Protein AF-A0A379X449-F1 (afdb_monomer)

InterPro domains:
  IPR018042 Aspartate kinase, conserved site [PS00324] (14-22)
  IPR036393 Acetylglutamate kinase-like superfamily [G3DSA:3.40.1160.10] (13-111)
  IPR036393 Acetylglutamate kinase-like superfamily [SSF53633] (12-101)

Radius of gyration: 18.53 Å; Cα contacts (8 Å, |Δi|>4): 93; chains: 1; bounding box: 28×42×54 Å

pLDDT: mean 85.2, std 16.8, range [32.19, 96.56]

Structure (mmCIF, N/CA/C/O backbone):
data_AF-A0A379X449-F1
#
_entry.id   AF-A0A379X449-F1
#
loop_
_atom_site.group_PDB
_atom_site.id
_atom_site.type_symbol
_atom_site.label_atom_id
_atom_site.label_alt_id
_atom_site.label_comp_id
_atom_site.label_asym_id
_atom_site.label_entity_id
_atom_site.label_seq_id
_atom_site.pdbx_PDB_ins_code
_atom_site.Cartn_x
_atom_site.Cartn_y
_atom_site.Cartn_z
_atom_site.occupancy
_atom_site.B_iso_or_equiv
_atom_site.auth_seq_id
_atom_site.auth_comp_id
_atom_site.auth_asym_id
_atom_site.auth_atom_id
_atom_site.pdbx_PDB_model_num
ATOM 1 N N . MET A 1 1 ? 11.412 25.758 19.155 1.00 32.19 1 MET A N 1
ATOM 2 C CA . MET A 1 1 ? 10.487 26.568 18.335 1.00 32.19 1 MET A CA 1
ATOM 3 C C . MET A 1 1 ? 9.639 25.615 17.502 1.00 32.19 1 MET A C 1
ATOM 5 O O . MET A 1 1 ? 10.045 25.262 16.407 1.00 32.19 1 MET A O 1
ATOM 9 N N . SER A 1 2 ? 8.524 25.120 18.042 1.00 33.25 2 SER A N 1
ATOM 10 C CA . SER A 1 2 ? 7.516 24.398 17.257 1.00 33.25 2 SER A CA 1
ATOM 11 C C . SER A 1 2 ? 6.217 25.163 17.433 1.00 33.25 2 SER A C 1
ATOM 13 O O . SER A 1 2 ? 5.761 25.350 18.561 1.00 33.25 2 SER A O 1
ATOM 15 N N . VAL A 1 3 ? 5.712 25.720 16.339 1.00 40.03 3 VAL A N 1
ATOM 16 C CA . VAL A 1 3 ? 4.507 26.544 16.332 1.00 40.03 3 VAL A CA 1
ATOM 17 C C . VAL A 1 3 ? 3.324 25.588 16.279 1.00 40.03 3 VAL A C 1
ATOM 19 O O . VAL A 1 3 ? 3.046 25.004 15.236 1.00 40.03 3 VAL A O 1
ATOM 22 N N . ILE A 1 4 ? 2.651 25.395 17.411 1.00 45.50 4 ILE A N 1
ATOM 23 C CA . ILE A 1 4 ? 1.355 24.719 17.454 1.00 45.50 4 ILE A CA 1
ATOM 24 C C . ILE A 1 4 ? 0.314 25.829 17.339 1.00 45.50 4 ILE A C 1
ATOM 26 O O .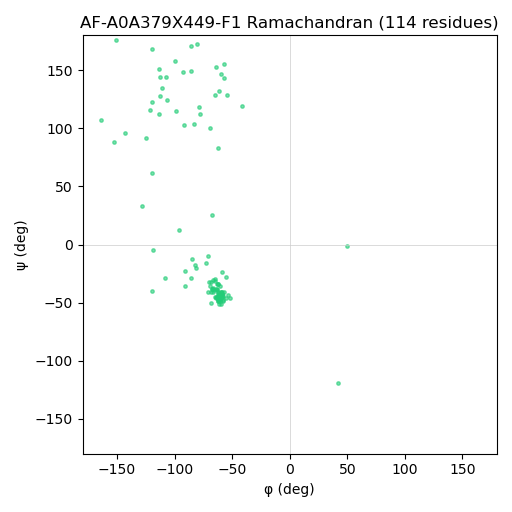 ILE A 1 4 ? 0.095 26.585 18.283 1.00 45.50 4 ILE A O 1
ATOM 30 N N . ALA A 1 5 ? -0.277 25.984 16.158 1.00 45.47 5 ALA A N 1
ATOM 31 C CA . ALA A 1 5 ? -1.414 26.871 15.984 1.00 45.47 5 ALA A CA 1
ATOM 32 C C . ALA A 1 5 ? -2.619 26.257 16.715 1.00 45.47 5 ALA A C 1
ATOM 34 O O . ALA A 1 5 ? -3.253 25.331 16.215 1.00 45.47 5 ALA A O 1
ATOM 35 N N . GLN A 1 6 ? -2.924 26.753 17.915 1.00 49.34 6 GLN A N 1
ATOM 36 C CA . GLN A 1 6 ? -4.236 26.558 18.523 1.00 49.34 6 GLN A CA 1
ATOM 37 C C . GLN A 1 6 ? -5.219 27.541 17.887 1.00 49.34 6 GLN A C 1
ATOM 39 O O . GLN A 1 6 ? -5.075 28.753 18.033 1.00 49.34 6 GLN A O 1
ATOM 44 N N . ALA A 1 7 ? -6.246 27.013 17.226 1.00 46.84 7 ALA A N 1
ATOM 45 C CA . ALA A 1 7 ? -7.408 27.778 16.798 1.00 46.84 7 ALA A CA 1
ATOM 46 C C . ALA A 1 7 ? -8.687 27.122 17.341 1.00 46.84 7 ALA A C 1
ATOM 48 O O . ALA A 1 7 ? -9.231 26.203 16.741 1.00 46.84 7 ALA A O 1
ATOM 49 N N . GLY A 1 8 ? -9.112 27.571 18.525 1.00 45.16 8 GLY A N 1
ATOM 50 C CA . GLY A 1 8 ? -10.443 28.137 18.821 1.00 45.16 8 GLY A CA 1
ATOM 51 C C . GLY A 1 8 ? -11.769 27.460 18.428 1.00 45.16 8 GLY A C 1
ATOM 52 O O . GLY A 1 8 ? -12.808 28.002 18.785 1.00 45.16 8 GLY A O 1
ATOM 53 N N . ALA A 1 9 ? -11.798 26.316 17.756 1.00 51.38 9 ALA A N 1
ATOM 54 C CA . ALA A 1 9 ? -12.985 25.468 17.602 1.00 51.38 9 ALA A CA 1
ATOM 55 C C . ALA A 1 9 ? -12.660 24.096 18.209 1.00 51.38 9 ALA A C 1
ATOM 57 O O . ALA A 1 9 ? -11.490 23.816 18.467 1.00 51.38 9 ALA A O 1
ATOM 58 N N . LYS A 1 10 ? -13.630 23.197 18.427 1.00 60.31 10 LYS A N 1
ATOM 59 C CA . LYS A 1 10 ? -13.293 21.762 18.521 1.00 60.31 10 LYS A CA 1
ATOM 60 C C . LYS A 1 10 ? -12.711 21.362 17.159 1.00 60.31 10 LYS A C 1
ATOM 62 O O . LYS A 1 10 ? -13.442 21.003 16.246 1.00 60.31 10 LYS A O 1
ATOM 67 N N . GLY A 1 11 ? -11.422 21.627 16.979 1.00 67.56 11 GLY A N 1
ATOM 68 C CA . GLY A 1 11 ? -10.775 21.685 15.684 1.00 67.56 11 GLY A CA 1
ATOM 69 C C . GLY A 1 11 ? -10.532 20.276 15.196 1.00 67.56 11 GLY A C 1
ATOM 70 O O . GLY A 1 11 ? -9.723 19.561 15.780 1.00 67.56 11 GLY A O 1
ATOM 71 N N . ARG A 1 12 ? -11.248 19.910 14.136 1.00 84.38 12 ARG A N 1
ATOM 72 C CA . ARG A 1 12 ? -10.995 18.727 13.319 1.00 84.38 12 ARG A CA 1
ATOM 73 C C . ARG A 1 12 ? -9.492 18.558 13.084 1.00 84.38 12 ARG A C 1
ATOM 75 O O . ARG A 1 12 ? -8.869 19.447 12.500 1.00 84.38 12 ARG A O 1
ATOM 82 N N . GLN A 1 13 ? -8.917 17.445 13.529 1.00 89.62 13 GLN A N 1
ATOM 83 C CA . GLN A 1 13 ? -7.494 17.168 13.353 1.00 89.62 13 GLN A CA 1
ATOM 84 C C . GLN A 1 13 ? -7.234 16.508 11.997 1.00 89.62 13 GLN A C 1
ATOM 86 O O . GLN A 1 13 ? -8.068 15.773 11.466 1.00 89.62 13 GLN A O 1
ATOM 91 N N . LEU A 1 14 ? -6.053 16.769 11.436 1.00 92.88 14 LEU A N 1
ATOM 92 C CA . LEU A 1 14 ? -5.568 16.142 10.209 1.00 92.88 14 LEU A CA 1
ATOM 93 C C . LEU A 1 14 ? -4.358 15.263 10.532 1.00 92.88 14 LEU A C 1
ATOM 95 O O . LEU A 1 14 ? -3.280 15.763 10.855 1.00 92.88 14 LEU A O 1
ATOM 99 N N . HIS A 1 15 ? -4.523 13.954 10.388 1.00 93.75 15 HIS A N 1
ATOM 100 C CA . HIS A 1 15 ? -3.492 12.954 10.639 1.00 93.75 15 HIS A CA 1
ATOM 101 C C . HIS A 1 15 ? -2.851 12.534 9.317 1.00 93.75 15 HIS A C 1
ATOM 103 O O . HIS A 1 15 ? -3.506 11.946 8.455 1.00 93.75 15 HIS A O 1
ATOM 109 N N . LYS A 1 16 ? -1.562 12.835 9.128 1.00 94.62 16 LYS A N 1
ATOM 110 C CA . LYS A 1 16 ? -0.829 12.469 7.908 1.00 94.62 16 LYS A CA 1
ATOM 111 C C . LYS A 1 16 ? 0.143 11.327 8.171 1.00 94.62 16 LYS A C 1
ATOM 113 O O . LYS A 1 16 ? 1.077 11.477 8.955 1.00 94.62 16 LYS A O 1
ATOM 118 N N . PHE A 1 17 ? 0.014 10.248 7.404 1.00 95.81 17 PHE A N 1
ATOM 119 C CA . PHE A 1 17 ? 0.933 9.109 7.437 1.00 95.81 17 PHE A CA 1
ATOM 120 C C . PHE A 1 17 ? 1.716 9.006 6.125 1.00 95.81 17 PHE A C 1
ATOM 122 O O . PHE A 1 17 ? 1.162 9.065 5.025 1.00 95.81 17 PHE A O 1
ATOM 129 N N . GLY A 1 18 ? 3.045 8.925 6.235 1.00 94.50 18 GLY A N 1
ATOM 130 C CA . GLY A 1 18 ? 3.929 8.726 5.084 1.00 94.50 18 GLY A CA 1
ATOM 131 C C . GLY A 1 18 ? 3.991 7.261 4.646 1.00 94.50 18 GLY A C 1
ATOM 132 O O . GLY A 1 18 ? 3.501 6.381 5.346 1.00 94.50 18 GLY A O 1
ATOM 133 N N . GLY A 1 19 ? 4.653 6.988 3.518 1.00 92.50 19 GLY A N 1
ATOM 134 C CA . GLY A 1 19 ? 4.760 5.622 2.988 1.00 92.50 19 GLY A CA 1
ATOM 135 C C . GLY A 1 19 ? 5.492 4.650 3.920 1.00 92.50 19 GLY A C 1
ATOM 136 O O . GLY A 1 19 ? 5.102 3.491 4.021 1.00 92.50 19 GLY A O 1
ATOM 137 N N . SER A 1 20 ? 6.494 5.114 4.677 1.00 93.00 20 SER A N 1
ATOM 138 C CA . SER A 1 20 ? 7.188 4.287 5.679 1.00 93.00 20 SER A CA 1
ATOM 139 C C . SER A 1 20 ? 6.291 3.883 6.851 1.00 93.00 20 SER A C 1
ATOM 141 O O . SER A 1 20 ? 6.448 2.798 7.401 1.00 93.00 20 SER A O 1
ATOM 143 N N . SER A 1 21 ? 5.317 4.722 7.212 1.00 94.31 21 SER A N 1
ATOM 144 C CA . SER A 1 21 ? 4.307 4.408 8.229 1.00 94.31 21 SER A CA 1
ATOM 145 C C . SER A 1 21 ? 3.298 3.360 7.755 1.00 94.31 21 SER A C 1
ATOM 147 O O . SER A 1 21 ? 2.519 2.874 8.563 1.00 94.31 21 SER A O 1
ATOM 149 N N . LEU A 1 22 ? 3.318 3.009 6.467 1.00 95.00 22 LEU A N 1
ATOM 150 C CA . LEU A 1 22 ? 2.403 2.084 5.798 1.00 95.00 22 LEU A CA 1
ATOM 151 C C . LEU A 1 22 ? 3.197 1.015 5.031 1.00 95.00 22 LEU A C 1
ATOM 153 O O . LEU A 1 22 ? 2.825 0.624 3.931 1.00 95.00 22 LEU A O 1
ATOM 157 N N . ALA A 1 23 ? 4.361 0.617 5.553 1.00 93.56 23 ALA A N 1
ATOM 158 C CA . ALA A 1 23 ? 5.299 -0.209 4.799 1.00 93.56 23 ALA A CA 1
ATOM 159 C C . ALA A 1 23 ? 5.025 -1.716 4.876 1.00 93.56 23 ALA A C 1
ATOM 161 O O . ALA A 1 23 ? 5.345 -2.448 3.941 1.00 93.56 23 ALA A O 1
ATOM 162 N N . ASP A 1 24 ? 4.438 -2.173 5.973 1.00 95.12 24 ASP A N 1
ATOM 163 C CA . ASP A 1 24 ? 4.113 -3.571 6.222 1.00 95.12 24 ASP A CA 1
ATOM 164 C C . ASP A 1 24 ? 2.882 -3.682 7.134 1.00 95.12 24 ASP A C 1
ATOM 166 O O . ASP A 1 24 ? 2.360 -2.681 7.637 1.00 95.12 24 ASP A O 1
ATOM 170 N N . VAL A 1 25 ? 2.430 -4.914 7.369 1.00 95.69 25 VAL A N 1
ATOM 171 C CA . VAL A 1 25 ? 1.271 -5.219 8.218 1.00 95.69 25 VAL A CA 1
ATOM 172 C C . VAL A 1 25 ? 1.401 -4.588 9.612 1.00 95.69 25 VAL A C 1
ATOM 174 O O . VAL A 1 25 ? 0.453 -3.989 10.117 1.00 95.69 25 VAL A O 1
ATOM 177 N N . LYS A 1 26 ? 2.583 -4.653 10.240 1.00 96.25 26 LYS A N 1
ATOM 178 C CA . LYS A 1 26 ? 2.795 -4.110 11.592 1.00 96.25 26 LYS A CA 1
ATOM 179 C C . LYS A 1 26 ? 2.705 -2.587 11.595 1.00 96.25 26 LYS A C 1
ATOM 181 O O . LYS A 1 26 ? 2.172 -2.007 12.541 1.00 96.25 26 LYS A O 1
ATOM 186 N N . CYS A 1 27 ? 3.223 -1.938 10.556 1.00 96.00 27 CYS A N 1
ATOM 187 C CA . CYS A 1 27 ? 3.116 -0.497 10.367 1.00 96.00 27 CYS A CA 1
ATOM 188 C C . CYS A 1 27 ? 1.652 -0.052 10.229 1.00 96.00 27 CYS A C 1
ATOM 190 O O . CYS A 1 27 ? 1.234 0.862 10.940 1.00 96.00 27 CYS A O 1
ATOM 192 N N . TYR A 1 28 ? 0.855 -0.743 9.409 1.00 96.50 28 TYR A N 1
ATOM 193 C CA . TYR A 1 28 ? -0.579 -0.467 9.268 1.00 96.50 28 TYR A CA 1
ATOM 194 C C . TYR A 1 28 ? -1.342 -0.643 10.584 1.00 96.50 28 TYR A C 1
ATOM 196 O O . TYR A 1 28 ? -2.086 0.254 10.978 1.00 96.50 28 TYR A O 1
ATOM 204 N N . LEU A 1 29 ? -1.117 -1.745 11.308 1.00 95.81 29 LEU A N 1
ATOM 205 C CA . LEU A 1 29 ? -1.756 -1.978 12.609 1.00 95.81 29 LEU A CA 1
ATOM 206 C C . LEU A 1 29 ? -1.388 -0.898 13.635 1.00 95.81 29 LEU A C 1
ATOM 208 O O . LEU A 1 29 ? -2.230 -0.481 14.426 1.00 95.81 29 LEU A O 1
ATOM 212 N N . ARG A 1 30 ? -0.150 -0.390 13.596 1.00 96.56 30 ARG A N 1
ATOM 213 C CA . ARG A 1 30 ? 0.269 0.731 14.445 1.00 96.56 30 ARG A CA 1
ATOM 214 C C . ARG A 1 30 ? -0.483 2.013 14.100 1.00 96.56 30 ARG A C 1
ATOM 216 O O . ARG A 1 30 ? -0.941 2.694 15.008 1.00 96.56 30 ARG A O 1
ATOM 223 N N . VAL A 1 31 ? -0.617 2.340 12.815 1.00 96.12 31 VAL A N 1
ATOM 224 C CA . VAL A 1 31 ? -1.395 3.506 12.367 1.00 96.12 31 VAL A CA 1
ATOM 225 C C . VAL A 1 31 ? -2.862 3.369 12.774 1.00 96.12 31 VAL A C 1
ATOM 227 O O . VAL A 1 31 ? -3.422 4.313 13.323 1.00 96.12 31 VAL A O 1
ATOM 230 N N . ALA A 1 32 ? -3.458 2.189 12.587 1.00 95.06 32 ALA A N 1
ATOM 231 C CA . ALA A 1 32 ? -4.823 1.903 13.020 1.00 95.06 32 ALA A CA 1
ATOM 232 C C . ALA A 1 32 ? -4.991 2.085 14.538 1.00 95.06 32 ALA A C 1
ATOM 234 O O . ALA A 1 32 ? -5.954 2.712 14.968 1.00 95.06 32 ALA A O 1
ATOM 235 N N . GLY A 1 33 ? -4.025 1.622 15.338 1.00 96.00 33 GLY A N 1
ATOM 236 C CA . GLY A 1 33 ? -4.002 1.846 16.785 1.00 96.00 33 GLY A CA 1
ATOM 237 C C . GLY A 1 33 ? -3.931 3.327 17.162 1.00 96.00 33 GLY A C 1
ATOM 238 O O . GLY A 1 33 ? -4.713 3.779 17.991 1.00 96.00 33 GLY A O 1
ATOM 239 N N . ILE A 1 34 ? -3.067 4.107 16.498 1.00 94.50 34 ILE A N 1
ATOM 240 C CA . ILE A 1 34 ? -2.976 5.560 16.727 1.00 94.50 34 ILE A CA 1
ATOM 241 C C . ILE A 1 34 ? -4.324 6.233 16.437 1.00 94.50 34 ILE A C 1
ATOM 243 O O . ILE A 1 34 ? -4.744 7.105 17.189 1.00 94.50 34 ILE A O 1
ATOM 247 N N . MET A 1 35 ? -5.026 5.830 15.377 1.00 94.31 35 MET A N 1
ATOM 248 C CA . MET A 1 35 ? -6.342 6.403 15.073 1.00 94.31 35 MET A CA 1
ATOM 249 C C . MET A 1 35 ? -7.416 5.974 16.057 1.00 94.31 35 MET A C 1
ATOM 251 O O . MET A 1 35 ? -8.219 6.799 16.475 1.00 94.31 35 MET A O 1
ATOM 255 N N . ALA A 1 36 ? -7.417 4.706 16.462 1.00 93.94 36 ALA A N 1
ATOM 256 C CA . ALA A 1 36 ? -8.371 4.214 17.445 1.00 93.94 36 ALA A CA 1
ATOM 257 C C . A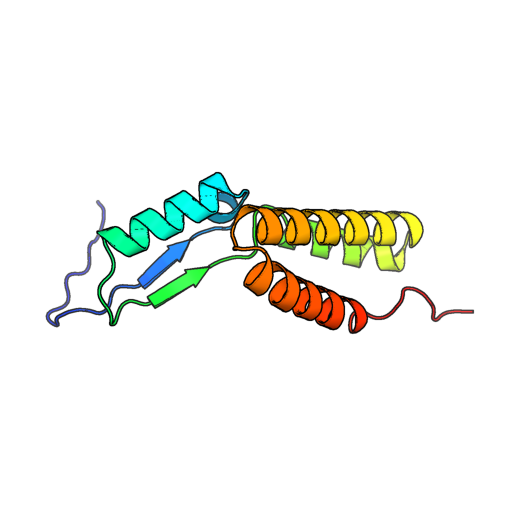LA A 1 36 ? -8.224 4.922 18.803 1.00 93.94 36 ALA A C 1
ATOM 259 O O . ALA A 1 36 ? -9.220 5.134 19.488 1.00 93.94 36 ALA A O 1
ATOM 260 N N . GLU A 1 37 ? -6.999 5.291 19.188 1.00 94.00 37 GLU A N 1
ATOM 261 C CA . GLU A 1 37 ? -6.715 5.894 20.493 1.00 94.00 37 GLU A CA 1
ATOM 262 C C . GLU A 1 37 ? -6.788 7.430 20.487 1.00 94.00 37 GLU A C 1
ATOM 264 O O . GLU A 1 37 ? -7.235 8.027 21.467 1.00 94.00 37 GLU A O 1
ATOM 269 N N . TYR A 1 38 ? -6.371 8.081 19.396 1.00 90.88 38 TYR A N 1
ATOM 270 C CA . TYR A 1 38 ? -6.154 9.532 19.373 1.00 90.88 38 TYR A CA 1
ATOM 271 C C . TYR A 1 38 ? -7.036 10.307 18.384 1.00 90.88 38 TYR A C 1
ATOM 273 O O . TYR A 1 38 ? -6.971 11.538 18.384 1.00 90.88 38 TYR A O 1
ATOM 281 N N . SER A 1 39 ? -7.855 9.649 17.555 1.00 89.50 39 SER A N 1
ATOM 282 C CA . SER A 1 39 ? -8.752 10.350 16.624 1.00 89.50 39 SER A CA 1
ATOM 283 C C . SER A 1 39 ? -10.144 10.597 17.192 1.00 89.50 39 SER A C 1
ATOM 285 O O . SER A 1 39 ? -10.693 9.808 17.957 1.00 89.50 39 SER A O 1
ATOM 287 N N . GLN A 1 40 ? -10.741 11.704 16.760 1.00 90.12 40 GLN A N 1
ATOM 288 C CA . GLN A 1 40 ? -12.156 12.020 16.958 1.00 90.12 40 GLN A CA 1
ATOM 289 C C . GLN A 1 40 ? -12.967 11.702 15.685 1.00 90.12 40 GLN A C 1
ATOM 291 O O . GLN A 1 40 ? -12.388 11.685 14.600 1.00 90.12 40 GLN A O 1
ATOM 296 N N . PRO A 1 41 ? -14.298 11.493 15.767 1.00 85.31 41 PRO A N 1
ATOM 297 C CA . PRO A 1 41 ? -15.131 11.141 14.607 1.00 85.31 41 PRO A CA 1
ATOM 298 C C . PRO A 1 41 ? -15.057 12.112 13.422 1.00 85.31 41 PRO A C 1
ATOM 300 O O . PRO A 1 41 ? -15.244 11.698 12.282 1.00 85.31 41 PRO A O 1
ATOM 303 N N . ASP A 1 42 ? -14.773 13.390 13.678 1.00 88.75 42 ASP A N 1
ATOM 304 C CA . ASP A 1 42 ? -14.636 14.387 12.619 1.00 88.75 42 ASP A CA 1
ATOM 305 C C . ASP A 1 42 ? -13.230 14.427 12.011 1.00 88.75 42 ASP A C 1
ATOM 307 O O . ASP A 1 42 ? -13.059 15.036 10.961 1.00 88.75 42 ASP A O 1
ATOM 311 N N . ASP A 1 43 ? -12.218 13.790 12.599 1.00 91.38 43 ASP A N 1
ATOM 312 C CA . ASP A 1 43 ? -10.830 13.894 12.139 1.00 91.38 43 ASP A CA 1
ATOM 313 C C . ASP A 1 43 ? -10.615 13.322 10.725 1.00 91.38 43 ASP A C 1
ATOM 315 O O . ASP A 1 43 ? -11.326 12.440 10.246 1.00 91.38 43 ASP A O 1
ATOM 319 N N . MET A 1 44 ? -9.607 13.843 10.022 1.00 91.62 44 MET A N 1
ATOM 320 C CA . MET A 1 44 ? -9.212 13.374 8.690 1.00 91.62 44 MET A CA 1
ATOM 321 C C . MET A 1 44 ? -7.906 12.610 8.741 1.00 91.62 44 MET A C 1
ATOM 323 O O . MET A 1 44 ? -6.967 13.018 9.419 1.00 91.62 44 MET A O 1
ATOM 327 N N . MET A 1 45 ? -7.808 11.579 7.908 1.00 93.31 45 MET A N 1
ATOM 328 C CA . MET A 1 45 ? -6.551 10.911 7.610 1.00 93.31 45 MET A CA 1
ATOM 329 C C . MET A 1 45 ? -6.133 11.186 6.165 1.00 93.31 45 MET A C 1
ATOM 331 O O . MET A 1 45 ? -6.932 11.050 5.240 1.00 93.31 45 MET A O 1
ATOM 335 N N . VAL A 1 46 ? -4.855 11.510 5.966 1.00 95.25 46 VAL A N 1
ATOM 336 C CA . VAL A 1 46 ? -4.211 11.539 4.649 1.00 95.25 46 VAL A CA 1
ATOM 337 C C . VAL A 1 46 ? -3.062 10.543 4.64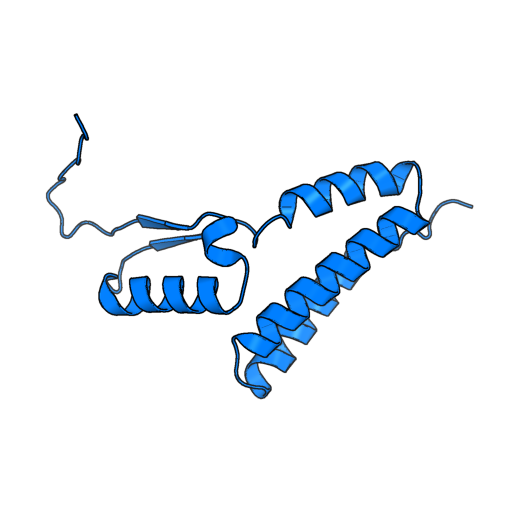1 1.00 95.25 46 VAL A C 1
ATOM 339 O O . VAL A 1 46 ? -2.125 10.635 5.438 1.00 95.25 46 VAL A O 1
ATOM 342 N N . VAL A 1 47 ? -3.118 9.596 3.709 1.00 95.12 47 VAL A N 1
ATOM 343 C CA . VAL A 1 47 ? -2.107 8.551 3.539 1.00 95.12 47 VAL A CA 1
ATOM 344 C C . VAL A 1 47 ? -1.350 8.726 2.232 1.00 95.12 47 VAL A C 1
ATOM 346 O O . VAL A 1 47 ? -1.900 9.152 1.220 1.00 95.12 47 VAL A O 1
ATOM 349 N N . SER A 1 48 ? -0.060 8.406 2.258 1.00 93.69 48 SER A N 1
ATOM 350 C CA . SER A 1 48 ? 0.734 8.205 1.040 1.00 93.69 48 SER A CA 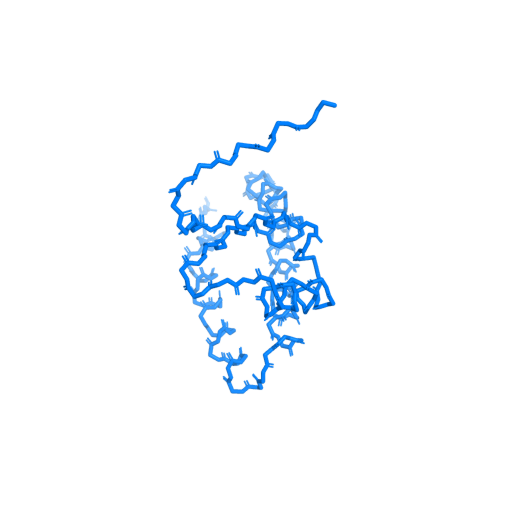1
ATOM 351 C C . SER A 1 48 ? 0.589 6.767 0.532 1.00 93.69 48 SER A C 1
ATOM 353 O O . SER A 1 48 ? 0.079 5.904 1.242 1.00 93.69 48 SER A O 1
ATOM 355 N N . ALA A 1 49 ? 1.093 6.485 -0.672 1.00 92.88 49 ALA A N 1
ATOM 356 C CA . ALA A 1 49 ? 1.242 5.105 -1.130 1.00 92.88 49 ALA A CA 1
ATOM 357 C C . ALA A 1 49 ? 2.165 4.304 -0.188 1.00 92.88 49 ALA A C 1
ATOM 359 O O . ALA A 1 49 ? 3.117 4.853 0.373 1.00 92.88 49 ALA A O 1
ATOM 360 N N . ALA A 1 50 ? 1.887 3.009 -0.039 1.00 90.75 50 ALA A N 1
ATOM 361 C CA . ALA A 1 50 ? 2.614 2.107 0.852 1.00 90.75 50 ALA A CA 1
ATOM 362 C C . ALA A 1 50 ? 4.105 1.978 0.474 1.00 90.75 50 ALA A C 1
ATOM 364 O O . ALA A 1 50 ? 4.445 1.766 -0.696 1.00 90.75 50 ALA A O 1
ATOM 365 N N . ALA A 1 51 ? 4.997 2.103 1.460 1.00 90.50 51 ALA A N 1
ATOM 366 C CA . ALA A 1 51 ? 6.455 2.012 1.318 1.00 90.50 51 ALA A CA 1
ATOM 367 C C . ALA A 1 51 ? 7.020 2.737 0.075 1.00 90.50 51 ALA A C 1
ATOM 369 O O . ALA A 1 51 ? 6.922 3.955 -0.066 1.00 90.50 51 ALA A O 1
ATOM 370 N N . VAL A 1 52 ? 7.658 1.968 -0.812 1.00 89.50 52 VAL A N 1
ATOM 371 C CA . VAL A 1 52 ? 8.373 2.415 -2.012 1.00 89.50 52 VAL A CA 1
ATOM 372 C C . VAL A 1 52 ? 7.515 2.325 -3.276 1.00 89.50 52 VAL A C 1
ATOM 374 O O . VAL A 1 52 ? 8.052 2.459 -4.375 1.00 89.50 52 VAL A O 1
ATOM 377 N N . THR A 1 53 ? 6.197 2.120 -3.144 1.00 93.38 53 THR A N 1
ATOM 378 C CA . THR A 1 53 ? 5.281 1.891 -4.277 1.00 93.38 53 THR A CA 1
ATOM 379 C C . THR A 1 53 ? 5.416 2.972 -5.349 1.00 93.38 53 THR A C 1
ATOM 381 O O . THR A 1 53 ? 5.584 2.651 -6.522 1.00 93.38 53 THR A O 1
ATOM 384 N N . THR A 1 54 ? 5.448 4.252 -4.960 1.00 94.06 54 THR A N 1
ATOM 385 C CA . THR A 1 54 ? 5.620 5.368 -5.905 1.00 94.06 54 THR A CA 1
ATOM 386 C C . THR A 1 54 ? 6.923 5.258 -6.695 1.00 94.06 54 THR A C 1
ATOM 388 O O . THR A 1 54 ? 6.922 5.403 -7.914 1.00 94.06 54 THR A O 1
ATOM 391 N N . ASN A 1 55 ? 8.037 4.952 -6.026 1.00 93.69 55 ASN A N 1
ATOM 392 C CA . ASN A 1 55 ? 9.335 4.819 -6.688 1.00 93.69 55 ASN A CA 1
ATOM 393 C C . ASN A 1 55 ? 9.363 3.613 -7.629 1.00 93.69 55 ASN A C 1
ATOM 395 O O . ASN A 1 55 ? 9.926 3.705 -8.716 1.00 93.69 55 ASN A O 1
ATOM 399 N N . GLN A 1 56 ? 8.725 2.504 -7.251 1.00 93.12 56 GLN A N 1
ATOM 400 C CA . GLN A 1 56 ? 8.617 1.338 -8.123 1.00 93.12 56 GLN A CA 1
ATOM 401 C C . GLN A 1 56 ? 7.742 1.612 -9.349 1.00 93.12 56 GLN A C 1
ATOM 403 O O . GLN A 1 56 ? 8.121 1.216 -10.445 1.00 93.12 56 GLN A O 1
ATOM 408 N N . LEU A 1 57 ? 6.643 2.359 -9.215 1.00 93.00 57 LEU A N 1
ATOM 409 C CA . LEU A 1 57 ? 5.837 2.792 -10.362 1.00 93.00 57 LEU A CA 1
ATOM 410 C C . LEU A 1 57 ? 6.618 3.726 -11.300 1.00 93.00 57 LEU A C 1
ATOM 412 O O . LEU A 1 57 ? 6.524 3.592 -12.518 1.00 93.00 57 LEU A O 1
ATOM 416 N N . ILE A 1 58 ? 7.442 4.629 -10.757 1.00 93.12 58 ILE A N 1
ATOM 417 C CA . ILE A 1 58 ? 8.338 5.476 -11.563 1.00 93.12 58 ILE A CA 1
ATOM 418 C C . ILE A 1 58 ? 9.366 4.615 -12.309 1.00 93.12 58 ILE A C 1
ATOM 420 O O . ILE A 1 58 ? 9.597 4.823 -13.501 1.00 93.12 58 ILE A O 1
ATOM 424 N N . SER A 1 59 ? 9.980 3.643 -11.630 1.00 92.19 59 SER A N 1
ATOM 425 C CA . SER A 1 59 ? 10.918 2.703 -12.252 1.00 92.19 59 SER A CA 1
ATOM 426 C C . SER A 1 59 ? 10.246 1.867 -13.336 1.00 92.19 59 SER A C 1
ATOM 428 O O . SER A 1 59 ? 10.801 1.722 -14.421 1.00 92.19 59 SER A O 1
ATOM 430 N N . TRP A 1 60 ? 9.032 1.377 -13.085 1.00 93.12 60 TRP A N 1
ATOM 431 C CA . TRP A 1 60 ? 8.229 0.671 -14.075 1.00 93.12 60 TRP A CA 1
ATOM 432 C C . TRP A 1 60 ? 7.969 1.530 -15.312 1.00 93.12 60 TRP A C 1
ATOM 434 O O . TRP A 1 60 ? 8.208 1.063 -16.421 1.00 93.12 60 TRP A O 1
ATOM 444 N N . LEU A 1 61 ? 7.544 2.787 -15.144 1.00 91.69 61 LEU A N 1
ATOM 445 C CA . LEU A 1 61 ? 7.280 3.683 -16.269 1.00 91.69 61 LEU A CA 1
ATOM 446 C C . LEU A 1 61 ? 8.531 3.865 -17.139 1.00 91.69 61 LEU A C 1
ATOM 448 O O . LEU A 1 61 ? 8.446 3.764 -18.361 1.00 91.69 61 LEU A O 1
ATOM 452 N N . LYS A 1 62 ? 9.699 4.062 -16.515 1.00 92.44 62 LYS A N 1
ATOM 453 C CA . LYS A 1 62 ? 10.983 4.161 -17.228 1.00 92.44 62 LYS A CA 1
ATOM 454 C C . LYS A 1 62 ? 11.319 2.871 -17.980 1.00 92.44 62 LYS A C 1
ATOM 456 O O . LYS A 1 62 ? 11.675 2.930 -19.152 1.00 92.44 62 LYS A O 1
ATOM 461 N N . LEU A 1 63 ? 11.177 1.719 -17.323 1.00 91.00 63 LEU A N 1
ATOM 462 C CA . LEU A 1 63 ? 11.473 0.409 -17.908 1.00 91.00 63 LEU A CA 1
ATOM 463 C C . LEU A 1 63 ? 10.481 0.028 -19.009 1.00 91.00 63 LEU A C 1
ATOM 465 O O . LEU A 1 63 ? 10.871 -0.594 -19.983 1.00 91.00 63 LEU A O 1
ATOM 469 N N . SER A 1 64 ? 9.217 0.442 -18.924 1.00 88.50 64 SER A N 1
ATOM 470 C CA . SER A 1 64 ? 8.195 0.100 -19.924 1.00 88.50 64 SER A CA 1
ATOM 471 C C . SER A 1 64 ? 8.549 0.569 -21.343 1.00 88.50 64 SER A C 1
ATOM 473 O O . SER A 1 64 ? 8.079 -0.011 -22.321 1.00 88.50 64 SER A O 1
ATOM 475 N N . GLN A 1 65 ? 9.410 1.586 -21.448 1.00 89.12 65 GLN A N 1
ATOM 476 C CA . GLN A 1 65 ? 9.867 2.171 -22.706 1.00 89.12 65 GLN A CA 1
ATOM 477 C C . GLN A 1 65 ? 11.147 1.516 -23.245 1.00 89.12 65 GLN A C 1
ATOM 479 O O . GLN A 1 65 ? 11.407 1.604 -24.442 1.00 89.12 65 GLN A O 1
ATOM 484 N N . THR A 1 66 ? 11.946 0.875 -22.388 1.00 90.56 66 THR A N 1
ATOM 485 C CA . THR A 1 66 ? 13.290 0.374 -22.732 1.00 90.56 66 THR A CA 1
ATOM 486 C C . THR A 1 66 ? 13.438 -1.136 -22.564 1.00 90.56 66 THR A C 1
ATOM 488 O O . THR A 1 66 ? 14.047 -1.788 -23.405 1.00 90.56 66 THR A O 1
ATOM 491 N N . ASP A 1 67 ? 12.868 -1.701 -21.504 1.00 89.31 67 ASP A N 1
ATOM 492 C CA . ASP A 1 67 ? 12.945 -3.108 -21.130 1.00 89.31 67 ASP A CA 1
ATOM 493 C C . ASP A 1 67 ? 11.609 -3.590 -20.539 1.00 89.31 67 ASP A C 1
ATOM 495 O O . ASP A 1 67 ? 11.311 -3.469 -19.343 1.00 89.31 67 ASP A O 1
ATOM 499 N N . ARG A 1 68 ? 10.800 -4.189 -21.417 1.00 85.62 68 ARG A N 1
ATOM 500 C CA . ARG A 1 68 ? 9.467 -4.703 -21.081 1.00 85.62 68 ARG A CA 1
ATOM 501 C C . ARG A 1 68 ? 9.507 -5.860 -20.083 1.00 85.62 68 ARG A C 1
ATOM 503 O O . ARG A 1 68 ? 8.572 -5.999 -19.294 1.00 85.62 68 ARG A O 1
ATOM 510 N N . LEU A 1 69 ? 10.559 -6.683 -20.103 1.00 90.94 69 LEU A N 1
ATOM 511 C CA . LEU A 1 69 ? 10.677 -7.826 -19.199 1.00 90.94 69 LEU A CA 1
ATOM 512 C C . LEU A 1 69 ? 10.873 -7.328 -17.766 1.00 90.94 69 LEU A C 1
ATOM 514 O O . LEU A 1 69 ? 10.119 -7.707 -16.868 1.00 90.94 69 LEU A O 1
ATOM 518 N N . SER A 1 70 ? 11.823 -6.412 -17.574 1.00 90.94 70 SER A N 1
ATOM 519 C CA . SER A 1 70 ? 12.074 -5.787 -16.274 1.00 90.94 70 SER A CA 1
ATOM 520 C C . SER A 1 70 ? 10.868 -4.977 -15.792 1.00 90.94 70 SER A C 1
ATOM 522 O O . SER A 1 70 ? 10.508 -5.033 -14.616 1.00 90.94 70 SER A O 1
ATOM 524 N N . ALA A 1 71 ? 10.168 -4.279 -16.693 1.00 90.12 71 ALA A N 1
ATOM 525 C CA . ALA A 1 71 ? 8.922 -3.594 -16.351 1.00 90.12 71 ALA A CA 1
ATOM 526 C C . ALA A 1 71 ? 7.863 -4.574 -15.807 1.00 90.12 71 ALA A C 1
ATOM 528 O O . ALA A 1 71 ? 7.238 -4.317 -14.775 1.00 90.12 71 ALA A O 1
ATOM 529 N N . HIS A 1 72 ? 7.686 -5.729 -16.452 1.00 90.19 72 HIS A N 1
ATOM 530 C CA . HIS A 1 72 ? 6.742 -6.742 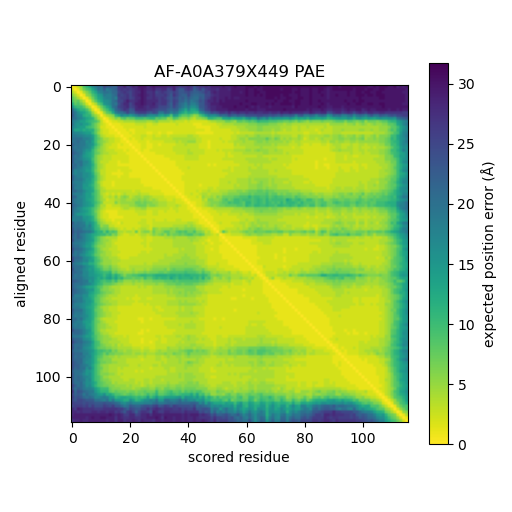-15.987 1.00 90.19 72 HIS A CA 1
ATOM 531 C C . HIS A 1 72 ? 7.117 -7.301 -14.606 1.00 90.19 72 HIS A C 1
ATOM 533 O O . HIS A 1 72 ? 6.238 -7.485 -13.764 1.00 90.19 72 HIS A O 1
ATOM 539 N N . GLN A 1 73 ? 8.408 -7.507 -14.332 1.00 92.50 73 GLN A N 1
ATOM 540 C CA . GLN A 1 73 ? 8.888 -7.957 -13.019 1.00 92.50 73 GLN A CA 1
ATOM 541 C C . GLN A 1 73 ? 8.568 -6.950 -11.905 1.00 92.50 73 GLN A C 1
ATOM 543 O O . GLN A 1 73 ? 8.122 -7.345 -10.823 1.00 92.50 73 GLN A O 1
ATOM 548 N N . VAL A 1 74 ? 8.738 -5.648 -12.167 1.00 92.81 74 VAL A N 1
ATOM 549 C CA . VAL A 1 74 ? 8.384 -4.593 -11.202 1.00 92.81 74 VAL A CA 1
ATOM 550 C C . VAL A 1 74 ? 6.883 -4.608 -10.912 1.00 92.81 74 VAL A C 1
ATOM 552 O O . VAL A 1 74 ? 6.484 -4.550 -9.750 1.00 92.81 74 VAL A O 1
ATOM 555 N N . LEU A 1 75 ? 6.043 -4.763 -11.941 1.00 90.38 75 LEU A N 1
ATOM 556 C CA . LEU A 1 75 ? 4.598 -4.888 -11.749 1.00 90.38 75 LEU A CA 1
ATOM 557 C C . LEU A 1 75 ? 4.223 -6.132 -10.935 1.00 90.38 75 LEU A C 1
ATOM 559 O O . LEU A 1 75 ? 3.427 -6.034 -10.004 1.00 90.38 75 LEU A O 1
ATOM 563 N N . GLN A 1 76 ? 4.797 -7.297 -11.245 1.00 91.50 76 GLN A N 1
ATOM 564 C CA . GLN A 1 76 ? 4.532 -8.517 -10.477 1.00 91.50 76 GLN A CA 1
ATOM 565 C C . GLN A 1 76 ? 4.935 -8.364 -9.005 1.00 91.50 76 GLN A C 1
ATOM 567 O O . GLN A 1 76 ? 4.188 -8.783 -8.120 1.00 91.50 76 GLN A O 1
ATOM 572 N N . THR A 1 77 ? 6.074 -7.718 -8.747 1.00 93.06 77 THR A N 1
ATOM 573 C CA . THR A 1 77 ? 6.556 -7.428 -7.389 1.00 93.06 77 THR A CA 1
ATOM 574 C C . THR A 1 77 ? 5.583 -6.525 -6.636 1.00 93.06 77 THR A C 1
ATOM 576 O O . THR A 1 77 ? 5.188 -6.847 -5.517 1.00 93.06 77 THR A O 1
ATOM 579 N N . LEU A 1 78 ? 5.138 -5.431 -7.261 1.00 93.38 78 LEU A N 1
ATOM 580 C CA . LEU A 1 78 ? 4.153 -4.519 -6.677 1.00 93.38 78 LEU A CA 1
ATOM 581 C C . LEU A 1 78 ? 2.818 -5.210 -6.391 1.00 93.38 78 LEU A C 1
ATOM 583 O O . LEU A 1 78 ? 2.249 -5.029 -5.316 1.00 93.38 78 LEU A O 1
ATOM 587 N N . ARG A 1 79 ? 2.329 -6.020 -7.335 1.00 92.56 79 ARG A N 1
ATOM 588 C CA . ARG A 1 79 ? 1.087 -6.779 -7.173 1.00 92.56 79 ARG A CA 1
ATOM 589 C C . ARG A 1 79 ? 1.183 -7.735 -5.988 1.00 92.56 79 ARG A C 1
ATOM 591 O O . ARG A 1 79 ? 0.288 -7.739 -5.150 1.00 92.56 79 ARG A O 1
ATOM 598 N N . ARG A 1 80 ? 2.267 -8.515 -5.901 1.00 93.50 80 ARG A N 1
ATOM 599 C CA . ARG A 1 80 ? 2.505 -9.432 -4.777 1.00 93.50 80 ARG A CA 1
ATOM 600 C C . ARG A 1 80 ? 2.517 -8.672 -3.453 1.00 93.50 80 ARG A C 1
ATOM 602 O O . ARG A 1 80 ? 1.784 -9.045 -2.551 1.00 93.50 80 ARG A O 1
ATOM 609 N N . TYR A 1 81 ? 3.269 -7.575 -3.382 1.00 94.44 81 TYR A N 1
ATOM 610 C CA . TYR A 1 81 ? 3.368 -6.745 -2.183 1.00 94.44 81 TYR A CA 1
ATOM 611 C C . TYR A 1 81 ? 2.000 -6.251 -1.685 1.00 94.44 81 TYR A C 1
ATOM 613 O O . TYR A 1 81 ? 1.696 -6.364 -0.501 1.00 94.44 81 TYR A O 1
ATOM 621 N N . GLN A 1 82 ? 1.152 -5.746 -2.584 1.00 94.00 82 GLN A N 1
ATOM 622 C CA . GLN A 1 82 ? -0.183 -5.264 -2.220 1.00 94.00 82 GLN A CA 1
ATOM 623 C C . GLN A 1 82 ? -1.118 -6.412 -1.798 1.00 94.00 82 GLN A C 1
ATOM 625 O O . GLN A 1 82 ? -1.832 -6.281 -0.809 1.00 94.00 82 GLN A O 1
ATOM 630 N N . CYS A 1 83 ? -1.082 -7.560 -2.484 1.00 93.69 83 CYS A N 1
ATOM 631 C CA . CYS A 1 83 ? -1.852 -8.746 -2.086 1.00 93.69 83 CYS A CA 1
ATOM 632 C C . CYS A 1 83 ? -1.438 -9.282 -0.705 1.00 93.69 83 CYS A C 1
ATOM 634 O O . CYS A 1 83 ? -2.301 -9.644 0.098 1.00 93.69 83 CYS A O 1
ATOM 636 N N . ASP A 1 84 ? -0.136 -9.308 -0.415 1.00 94.44 84 ASP A N 1
ATOM 637 C CA . ASP A 1 84 ? 0.395 -9.760 0.873 1.00 94.44 84 ASP A CA 1
ATOM 638 C C . ASP A 1 84 ? -0.019 -8.801 2.006 1.00 94.44 84 ASP A C 1
ATOM 640 O O . ASP A 1 84 ? -0.381 -9.247 3.095 1.00 94.44 84 ASP A O 1
ATOM 644 N N . LEU A 1 85 ? -0.041 -7.486 1.742 1.00 95.06 85 LEU A N 1
ATOM 645 C CA . LEU A 1 85 ? -0.574 -6.493 2.679 1.00 95.06 85 LEU A CA 1
ATOM 646 C C . LEU A 1 85 ? -2.063 -6.712 2.966 1.00 95.06 85 LEU A C 1
ATOM 648 O O . LEU A 1 85 ? -2.451 -6.729 4.131 1.00 95.06 85 LEU A O 1
ATOM 652 N N . ILE A 1 86 ? -2.884 -6.888 1.927 1.00 95.31 86 ILE A N 1
ATOM 653 C CA . ILE A 1 86 ? -4.335 -7.094 2.064 1.00 95.31 86 ILE A CA 1
ATOM 654 C C . ILE A 1 86 ? -4.615 -8.345 2.903 1.00 95.31 86 ILE A C 1
ATOM 656 O O . ILE A 1 86 ? -5.322 -8.269 3.907 1.00 95.31 86 ILE A O 1
ATOM 660 N N . SER A 1 87 ? -3.993 -9.467 2.536 1.00 95.00 87 SER A N 1
ATOM 661 C CA . SER A 1 87 ? -4.184 -10.759 3.208 1.00 95.00 87 SER A CA 1
ATOM 662 C C . SER A 1 87 ? -3.686 -10.750 4.656 1.00 95.00 87 SER A C 1
ATOM 664 O O . SER A 1 87 ? -4.191 -11.487 5.495 1.00 95.00 87 SER A O 1
ATOM 666 N N . GLY A 1 88 ? -2.672 -9.933 4.958 1.00 94.44 88 GLY A N 1
ATOM 667 C CA . GLY A 1 88 ? -2.132 -9.795 6.307 1.00 94.44 88 GLY A CA 1
ATOM 668 C C . GLY A 1 88 ? -2.913 -8.840 7.214 1.00 94.44 88 GLY A C 1
ATOM 669 O O . GLY A 1 88 ? -2.713 -8.880 8.428 1.00 94.44 88 GLY A O 1
ATOM 670 N N . LEU A 1 89 ? -3.762 -7.970 6.656 1.00 94.62 89 LEU A N 1
ATOM 671 C CA . LEU A 1 89 ? -4.470 -6.920 7.400 1.00 94.62 89 LEU A CA 1
ATOM 672 C C . LEU A 1 89 ? -5.964 -7.171 7.569 1.00 94.62 89 LEU A C 1
ATOM 674 O O . LEU A 1 89 ? -6.542 -6.686 8.542 1.00 94.62 89 LEU A O 1
ATOM 678 N N . LEU A 1 90 ? -6.588 -7.878 6.630 1.00 94.31 90 LEU A N 1
ATOM 679 C CA . LEU A 1 90 ? -8.033 -8.062 6.598 1.00 94.31 90 LEU A CA 1
ATOM 680 C C . LEU A 1 90 ? -8.426 -9.526 6.842 1.00 94.31 90 LEU A C 1
ATOM 682 O O . LEU A 1 90 ? -7.671 -10.436 6.496 1.00 94.31 90 LEU A O 1
ATOM 686 N N . PRO A 1 91 ? -9.620 -9.770 7.413 1.00 93.56 91 PRO A N 1
ATOM 687 C CA . PRO A 1 91 ? -10.253 -11.085 7.390 1.00 93.56 91 PRO A CA 1
ATOM 688 C C . PRO A 1 91 ? -10.444 -11.596 5.953 1.00 93.56 91 PRO A C 1
ATOM 690 O O . PRO A 1 91 ? -10.514 -10.800 5.019 1.00 93.56 91 PRO A O 1
ATOM 693 N N . ALA A 1 92 ? -10.523 -12.919 5.778 1.00 90.44 92 ALA A N 1
ATOM 694 C CA . ALA A 1 92 ? -10.477 -13.561 4.459 1.00 90.44 92 ALA A CA 1
ATOM 695 C C . ALA A 1 92 ? -11.564 -13.067 3.485 1.00 90.44 92 ALA A C 1
ATOM 697 O O . ALA A 1 92 ? -11.269 -12.804 2.326 1.00 90.44 92 ALA A O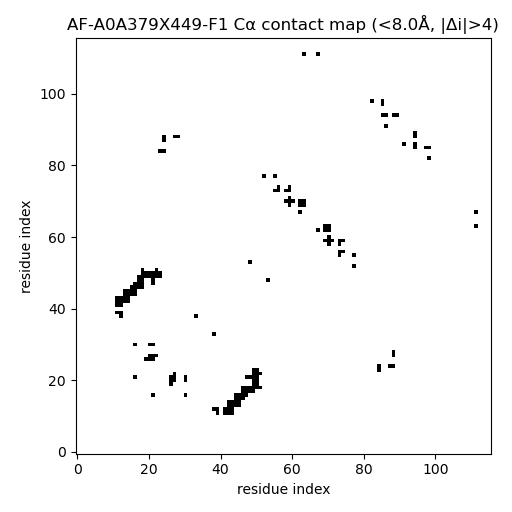 1
ATOM 698 N N . ASP A 1 93 ? -12.789 -12.871 3.968 1.00 91.19 93 ASP A N 1
ATOM 699 C CA . ASP A 1 93 ? -13.921 -12.360 3.189 1.00 91.19 93 ASP A CA 1
ATOM 700 C C . ASP A 1 93 ? -13.664 -10.944 2.648 1.00 91.19 93 ASP A C 1
ATOM 702 O O . ASP A 1 93 ? -13.759 -10.703 1.446 1.00 91.19 93 ASP A O 1
ATOM 706 N N . ALA A 1 94 ? -13.250 -10.015 3.512 1.00 93.19 94 ALA A N 1
ATOM 707 C CA . ALA A 1 94 ? -12.927 -8.648 3.100 1.00 93.19 94 ALA A CA 1
ATOM 708 C C . ALA A 1 94 ? -11.639 -8.571 2.256 1.00 93.19 94 ALA A C 1
ATOM 710 O O . ALA A 1 94 ? -11.502 -7.704 1.386 1.00 93.19 94 ALA A O 1
ATOM 711 N N . ALA A 1 95 ? -10.678 -9.461 2.520 1.00 93.75 95 ALA A N 1
ATOM 712 C CA . ALA A 1 95 ? -9.430 -9.554 1.775 1.00 93.75 95 ALA A CA 1
ATOM 713 C C . ALA A 1 95 ? -9.668 -10.000 0.327 1.00 93.75 95 ALA A C 1
ATOM 715 O O . ALA A 1 95 ? -9.045 -9.442 -0.581 1.00 93.75 95 ALA A O 1
ATOM 716 N N . ASP A 1 96 ? -10.571 -10.955 0.102 1.00 92.75 96 ASP A N 1
ATOM 717 C CA . ASP A 1 96 ? -10.907 -11.458 -1.231 1.00 92.75 96 ASP A CA 1
ATOM 718 C C . ASP A 1 96 ? -11.544 -10.363 -2.097 1.00 92.75 96 ASP A C 1
ATOM 720 O O . ASP A 1 96 ? -11.092 -10.127 -3.223 1.00 92.75 96 ASP A O 1
ATOM 724 N N . ASP A 1 97 ? -12.507 -9.618 -1.548 1.00 93.81 97 ASP A N 1
ATOM 725 C CA . ASP A 1 97 ? -13.167 -8.506 -2.243 1.00 93.81 97 ASP A CA 1
ATOM 726 C C . ASP A 1 97 ? -12.174 -7.398 -2.628 1.00 93.81 97 ASP A C 1
ATOM 728 O O . ASP A 1 97 ? -12.129 -6.939 -3.777 1.00 93.81 97 ASP A O 1
ATOM 732 N N . LEU A 1 98 ? -11.324 -6.979 -1.682 1.00 94.31 98 LEU A N 1
ATOM 733 C CA . LEU A 1 98 ? -10.335 -5.932 -1.938 1.00 94.31 98 LEU A CA 1
ATOM 734 C C . LEU A 1 98 ? -9.238 -6.407 -2.897 1.00 94.31 98 LEU A C 1
ATOM 736 O O . LEU A 1 98 ? -8.767 -5.634 -3.737 1.00 94.31 98 LEU A O 1
ATOM 740 N N . THR A 1 99 ? -8.850 -7.680 -2.815 1.00 93.69 99 THR A N 1
ATOM 741 C CA . THR A 1 99 ? -7.912 -8.282 -3.764 1.00 93.69 99 THR A CA 1
ATOM 742 C C . THR A 1 99 ? -8.515 -8.294 -5.162 1.00 93.69 99 THR A C 1
ATOM 744 O O . THR A 1 99 ? -7.846 -7.873 -6.104 1.00 93.69 99 THR A O 1
ATOM 747 N N . ALA A 1 100 ? -9.780 -8.684 -5.324 1.00 92.75 100 ALA A N 1
ATOM 748 C CA . ALA A 1 100 ? -10.458 -8.646 -6.616 1.00 92.75 100 ALA A CA 1
ATOM 749 C C . ALA A 1 100 ? -10.487 -7.224 -7.204 1.00 92.75 100 ALA A C 1
ATOM 751 O O . ALA A 1 100 ? -10.169 -7.039 -8.383 1.00 92.75 100 ALA A O 1
ATOM 752 N N . LEU A 1 101 ? -10.771 -6.209 -6.379 1.00 93.25 101 LEU A N 1
ATOM 753 C CA . LEU A 1 101 ? -10.727 -4.804 -6.790 1.00 93.25 101 LEU A CA 1
ATOM 754 C C . LEU A 1 101 ? -9.320 -4.372 -7.233 1.00 93.25 101 LEU A C 1
ATOM 756 O O . LEU A 1 101 ? -9.166 -3.744 -8.281 1.00 93.25 101 LEU A O 1
ATOM 760 N N . LEU A 1 102 ? -8.286 -4.740 -6.472 1.00 91.75 102 LEU A N 1
ATOM 761 C CA . LEU A 1 102 ? -6.892 -4.466 -6.825 1.00 91.75 102 LEU A CA 1
ATOM 762 C C . LEU A 1 102 ? -6.526 -5.093 -8.179 1.00 91.75 102 LEU A C 1
ATOM 764 O O . LEU A 1 102 ? -5.890 -4.441 -9.009 1.00 91.75 102 LEU A O 1
ATOM 768 N N . LEU A 1 103 ? -6.943 -6.339 -8.425 1.00 89.56 103 LEU A N 1
ATOM 769 C CA . LEU A 1 103 ? -6.708 -7.026 -9.697 1.00 89.56 103 LEU A CA 1
ATOM 770 C C . LEU A 1 103 ? -7.449 -6.359 -10.858 1.00 89.56 103 LEU A C 1
ATOM 772 O O . LEU A 1 103 ? -6.885 -6.231 -11.944 1.00 89.56 103 LEU A O 1
ATOM 776 N N . ALA A 1 104 ? -8.678 -5.896 -10.632 1.00 89.94 104 ALA A N 1
ATOM 777 C CA . ALA A 1 104 ? -9.439 -5.158 -11.631 1.00 89.94 104 ALA A CA 1
ATOM 778 C C . ALA A 1 104 ? -8.737 -3.847 -12.019 1.00 89.94 104 ALA A C 1
ATOM 780 O O . ALA A 1 104 ? -8.581 -3.575 -13.208 1.00 89.94 104 ALA A O 1
ATOM 781 N N . ILE A 1 105 ? -8.234 -3.083 -11.040 1.00 87.00 105 ILE A N 1
ATOM 782 C CA . ILE A 1 105 ? -7.431 -1.872 -11.286 1.00 87.00 105 ILE A CA 1
ATOM 783 C C . ILE A 1 105 ? -6.171 -2.218 -12.088 1.00 87.00 105 ILE A C 1
ATOM 785 O O . ILE A 1 105 ? -5.804 -1.501 -13.019 1.00 87.00 105 ILE A O 1
ATOM 789 N N . TRP A 1 106 ? -5.528 -3.344 -11.771 1.00 84.44 106 TRP A N 1
ATOM 790 C CA . TRP A 1 106 ? -4.325 -3.794 -12.469 1.00 84.44 106 TRP A CA 1
ATOM 791 C C . TRP A 1 106 ? -4.561 -4.099 -13.950 1.00 84.44 106 TRP A C 1
ATOM 793 O O . TRP A 1 106 ? -3.685 -3.847 -14.772 1.00 84.44 106 TRP A O 1
ATOM 803 N N . ASN A 1 107 ? -5.745 -4.606 -14.300 1.00 80.31 107 ASN A N 1
ATOM 804 C CA . ASN A 1 107 ? -6.116 -4.917 -15.683 1.00 80.31 107 ASN A CA 1
ATOM 805 C C . ASN A 1 107 ? -6.377 -3.665 -16.540 1.00 80.31 107 ASN A C 1
ATOM 807 O O . ASN A 1 107 ? -6.413 -3.767 -17.763 1.00 80.31 107 ASN A O 1
ATOM 811 N N . VAL A 1 108 ? -6.558 -2.495 -15.916 1.00 76.88 108 VAL A N 1
ATOM 812 C CA . VAL A 1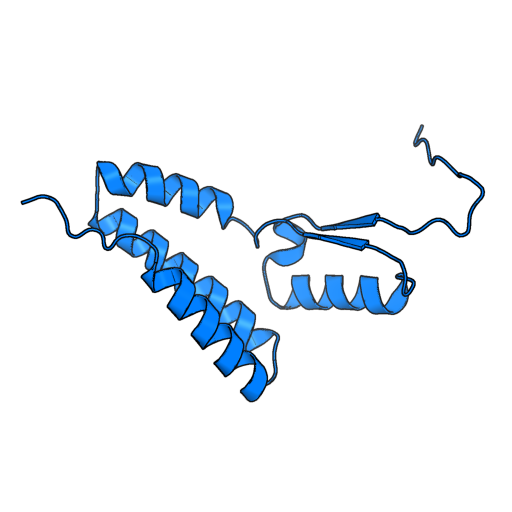 108 ? -6.705 -1.205 -16.616 1.00 76.88 108 VAL A CA 1
ATOM 813 C C . VAL A 1 108 ? -5.345 -0.629 -17.020 1.00 76.88 108 VAL A C 1
ATOM 815 O O . VAL A 1 108 ? -5.271 0.188 -17.940 1.00 76.88 108 VAL A O 1
ATOM 818 N N . LEU A 1 109 ? -4.250 -1.061 -16.381 1.00 66.69 109 LEU A N 1
ATOM 819 C CA . LEU A 1 109 ? -2.914 -0.707 -16.852 1.00 66.69 109 LEU A CA 1
ATOM 820 C C . LEU A 1 109 ? -2.711 -1.348 -18.230 1.00 66.69 109 LEU A C 1
ATOM 822 O O . LEU A 1 109 ? -2.943 -2.551 -18.369 1.00 66.69 109 LEU A O 1
ATOM 826 N N . PRO A 1 110 ? -2.297 -0.572 -19.250 1.00 59.62 110 PRO A N 1
ATOM 827 C CA . PRO A 1 110 ? -2.170 -1.092 -20.600 1.00 59.62 110 PRO A CA 1
ATOM 828 C C . PRO A 1 110 ? -1.272 -2.331 -20.563 1.00 59.62 110 PRO A C 1
ATOM 830 O O . PRO A 1 110 ? -0.172 -2.266 -19.994 1.00 59.62 110 PRO A O 1
ATOM 833 N N . PRO A 1 111 ? -1.708 -3.469 -21.137 1.00 57.16 111 PRO A N 1
ATOM 834 C CA . PRO A 1 111 ? -0.807 -4.589 -21.290 1.00 57.16 111 PRO A CA 1
ATOM 835 C C . PRO A 1 111 ? 0.392 -4.081 -22.090 1.00 57.16 111 PRO A C 1
ATOM 837 O O . PRO A 1 111 ? 0.250 -3.267 -23.005 1.00 57.16 111 PRO A O 1
ATOM 840 N N . CYS A 1 112 ? 1.592 -4.555 -21.767 1.00 53.41 112 CYS A N 1
ATOM 841 C CA . CYS A 1 112 ? 2.821 -4.196 -22.482 1.00 53.41 112 CYS A CA 1
ATOM 842 C C . CYS A 1 112 ? 2.846 -4.746 -23.938 1.00 53.41 112 CYS A C 1
ATOM 844 O O . CYS A 1 112 ? 3.906 -4.994 -24.510 1.00 53.41 112 CYS A O 1
ATOM 846 N N . SER A 1 113 ? 1.669 -4.978 -24.532 1.00 52.81 113 SER A N 1
ATOM 847 C CA . SER A 1 113 ? 1.389 -5.633 -25.801 1.00 52.81 113 SER A CA 1
ATOM 848 C C . SER A 1 113 ? 0.658 -4.698 -26.772 1.00 52.81 113 SER A C 1
ATOM 850 O O . SER A 1 113 ? -0.442 -5.003 -27.211 1.00 52.81 113 SER A O 1
ATOM 852 N N . THR A 1 114 ? 1.274 -3.582 -27.151 1.00 48.50 114 THR A N 1
ATOM 853 C CA . THR A 1 114 ? 1.021 -2.965 -28.466 1.00 48.50 114 THR A CA 1
ATOM 854 C C . THR A 1 114 ? 2.253 -2.188 -28.912 1.00 48.50 114 THR A C 1
ATOM 856 O O . THR A 1 114 ? 2.400 -1.007 -28.62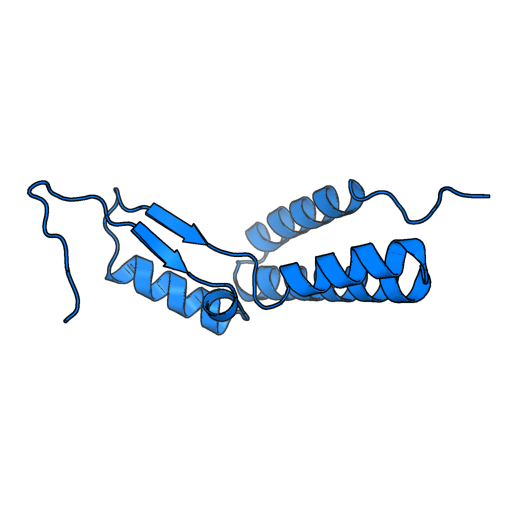3 1.00 48.50 114 THR A O 1
ATOM 859 N N . ALA A 1 115 ? 3.156 -2.885 -29.593 1.00 39.88 115 ALA A N 1
ATOM 860 C CA . ALA A 1 115 ? 3.817 -2.400 -30.801 1.00 39.88 115 ALA A CA 1
ATOM 861 C C . ALA A 1 115 ? 4.432 -3.640 -31.454 1.00 39.88 115 ALA A C 1
ATOM 863 O O . ALA A 1 115 ? 5.337 -4.252 -30.873 1.00 39.88 115 ALA A O 1
ATOM 864 N N . ALA A 1 116 ? 3.804 -4.043 -32.558 1.00 35.91 116 ALA A N 1
ATOM 865 C CA . ALA A 1 116 ? 4.409 -4.855 -33.601 1.00 35.91 116 ALA A CA 1
ATOM 866 C C . ALA A 1 116 ? 5.565 -4.082 -34.250 1.00 35.91 116 ALA A C 1
ATOM 868 O O . ALA A 1 116 ? 5.525 -2.829 -34.187 1.00 35.91 116 ALA A O 1
#

Secondary structure (DSSP, 8-state):
-------SSS---EEEE-GGGGSSHHHHHHHHHHHHHH--TT-EEEEPPSTTHHHHHHHHHHHHHH-HHHHHHHHHHHHHHHHHHHHHHS-HHHHHHHHHHHHHHHHHSPPS----

Nearest PDB structures (foldseek):
  2cdq-assembly1_B  TM=6.133E-01  e=4.358E-03  Arabidopsis thaliana
  5bp4-assembly3_F  TM=2.297E-01  e=7.388E+00  Mycolicibacterium smegmatis MC2 155

Mean predicted aligned error: 8.01 Å

Foldseek 3Di:
DDDDDDDDDVDAEEAEDEQDCQAALVSVVVVVVCCVVPHDPRHHYDYDHHHCLVVLVVVLVVCLVPPVVVSVVSVVVSLVSVLNRLPSHDDPVRSVVVNVVVVVVVVPPDRSPDDD

Sequence (116 aa):
MSVIAQAGAKGRQLHKFGGSSLADVKCYLRVAGIMAEYSQPDDMMVVSAAAVTTNQLISWLKLSQTDRLSAHQVLQTLRRYQCDLISGLLPADAADDLTALLLAIWNVLPPCSTAA

Organism: Salmonella enterica I (NCBI:txid59201)

Solvent-accessible surface area (backbone atoms only — not comparable to full-atom values): 6866 Å² total; per-residue (Å²): 142,79,88,78,87,83,65,99,56,96,60,68,48,79,48,77,42,53,18,73,51,38,55,46,50,71,33,41,53,50,50,52,48,50,44,73,74,72,55,56,96,75,40,45,80,47,74,52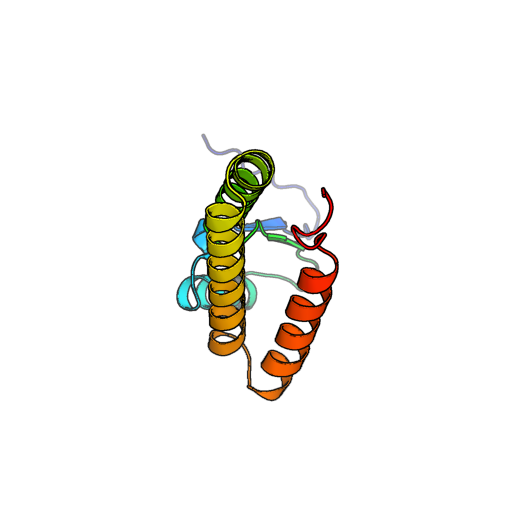,59,46,42,61,48,64,60,48,53,53,51,25,60,60,25,57,78,79,37,58,67,63,18,50,51,45,51,53,51,52,51,49,54,54,49,52,41,39,59,66,71,39,60,69,72,64,21,50,55,52,45,51,51,53,52,55,57,55,68,69,50,78,70,98,78,82,79,133